Protein AF-A0A521DVF9-F1 (afdb_monomer)

Mean predicted aligned error: 8.9 Å

Sequence (93 aa):
MESVALAELLVKNPESLKLQVLLHKEDDFALYKSRLKGCSGRGKSGGLRLIWGVYDQALIFVRLYSKSEFSNIPVHELLDNLLNCLEEENQDE

pLDDT: mean 73.29, std 10.91, range [45.22, 88.75]

Solvent-accessible surface area (backbone atoms only — not comparable to full-atom values): 5579 Å² total; per-residue (Å²): 111,74,70,56,58,51,50,54,45,40,54,77,40,55,84,72,50,92,51,56,42,83,75,48,75,58,98,60,37,39,35,35,40,33,60,43,77,83,52,82,83,78,34,86,95,71,18,36,36,38,36,34,34,35,45,82,80,39,76,4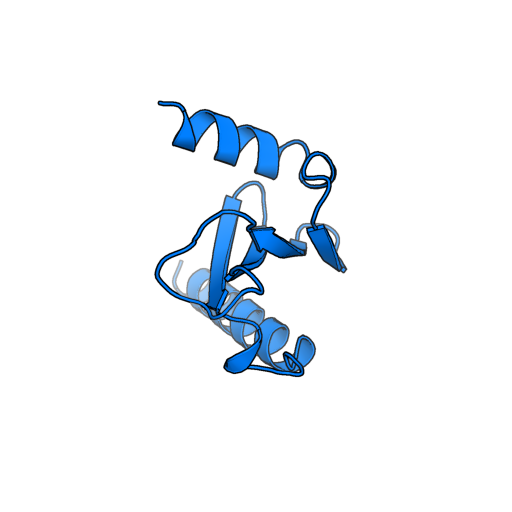4,83,73,44,77,45,32,61,88,81,46,89,70,79,64,60,64,64,57,45,54,55,48,52,53,54,56,55,57,63,67,70,79,115

Nearest PDB structures (foldseek):
  6q4w-assembly1_A  TM=5.376E-01  e=1.606E+00  Leishmania mexicana MHOM/GT/2001/U1103
  7ywx-assembly1_L  TM=4.056E-01  e=1.243E+00  Homo sapiens
  2ckq-assembly1_A  TM=5.186E-01  e=2.855E+00  Homo sapiens
  4lmg-assembly1_A  TM=2.442E-01  e=5.080E-01  Saccharomyces cerevisiae S288C

Organism: NCBI:txid223788

Secondary structure (DSSP, 8-state):
-HHHHHHHHHHH-GGG-TTEEEEEE-SSEEEEEEEE---TTSSSSS-EEEEEEEETTEEEEEEEEETTT-SS--HHHHHHHHHHHHHHHTT--

Foldseek 3Di:
DVVVVVLLCCLVCVVVQPAKDWPDDDDQKTKIKGFDPPPPPAEDPGGKIWIWMGGNSDIGGQDIGYCVVDVDDPSVVSVVVVVVVVVVVVVVD

Radius of gyration: 14.2 Å; Cα contacts (8 Å, |Δi|>4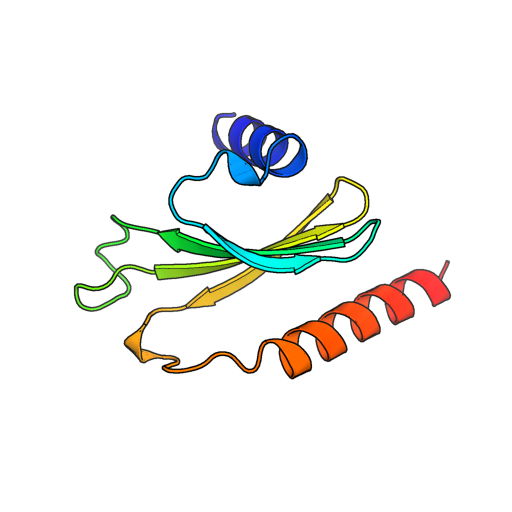): 120; chains: 1; bounding box: 29×31×44 Å

Structure (mmCIF, N/CA/C/O backbone):
data_AF-A0A521DVF9-F1
#
_entry.id   AF-A0A521DVF9-F1
#
loop_
_atom_site.group_PDB
_atom_sit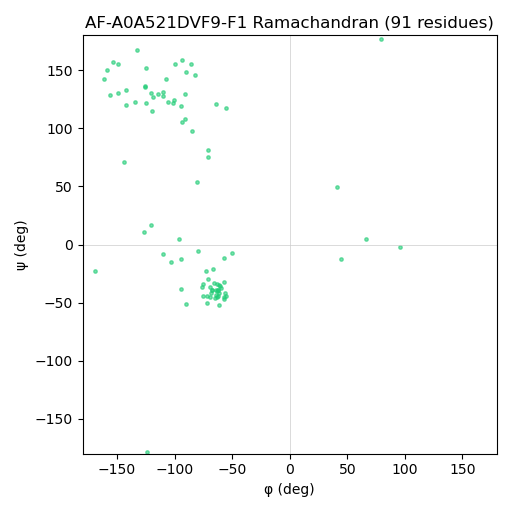e.id
_atom_site.type_symbol
_atom_site.label_atom_id
_atom_site.label_alt_id
_atom_site.label_comp_id
_atom_site.label_asym_id
_atom_site.label_entity_id
_atom_site.label_seq_id
_atom_site.pdbx_PDB_ins_code
_atom_site.Cartn_x
_atom_site.Cartn_y
_atom_site.Cartn_z
_atom_site.occupancy
_atom_site.B_iso_or_equiv
_atom_site.auth_seq_id
_atom_site.auth_comp_id
_atom_site.auth_asym_id
_atom_site.auth_atom_id
_atom_site.pdbx_PDB_model_num
ATOM 1 N N . MET A 1 1 ? -4.518 20.238 -0.872 1.00 52.22 1 MET A N 1
ATOM 2 C CA . MET A 1 1 ? -5.943 19.862 -1.006 1.00 52.22 1 MET A CA 1
ATOM 3 C C . MET A 1 1 ? -6.102 18.555 -1.769 1.00 52.22 1 MET A C 1
ATOM 5 O O . MET A 1 1 ? -6.650 17.630 -1.194 1.00 52.22 1 MET A O 1
ATOM 9 N N . GLU A 1 2 ? -5.572 18.421 -2.989 1.00 53.28 2 GLU A N 1
ATOM 10 C CA . GLU A 1 2 ? -5.709 17.179 -3.780 1.00 53.28 2 GLU A CA 1
ATOM 11 C C . GLU A 1 2 ? -5.078 15.934 -3.125 1.00 53.28 2 GLU A C 1
ATOM 13 O O . GLU A 1 2 ? -5.630 14.842 -3.215 1.00 53.28 2 GLU A O 1
ATOM 18 N N . SER A 1 3 ? -3.961 16.093 -2.406 1.00 55.91 3 SER A N 1
ATOM 19 C CA . SER A 1 3 ? -3.281 14.994 -1.701 1.00 55.91 3 SER A CA 1
ATOM 20 C C . SER A 1 3 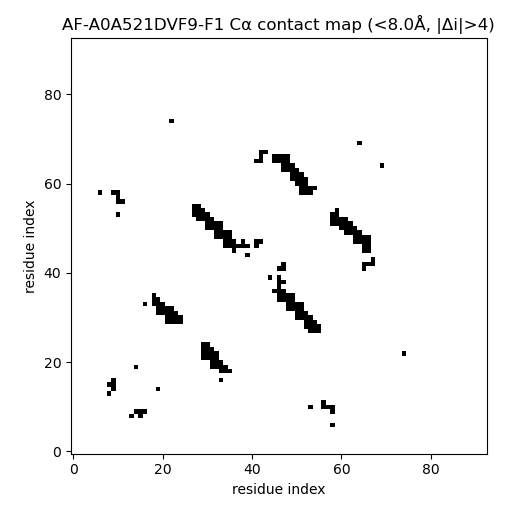? -4.097 14.391 -0.552 1.00 55.91 3 SER A C 1
ATOM 22 O O . SER A 1 3 ? -4.013 13.189 -0.318 1.00 55.91 3 SER A O 1
ATOM 24 N N . VAL A 1 4 ? -4.901 15.204 0.141 1.00 64.31 4 VAL A N 1
ATOM 25 C CA . VAL A 1 4 ? -5.743 14.765 1.269 1.00 64.31 4 VAL A CA 1
ATOM 26 C C . VAL A 1 4 ? -6.956 13.997 0.752 1.00 64.31 4 VAL A C 1
ATOM 28 O O . VAL A 1 4 ? -7.228 12.898 1.221 1.00 64.31 4 VAL A O 1
ATOM 31 N N . ALA A 1 5 ? -7.610 14.508 -0.295 1.00 68.75 5 ALA A N 1
ATOM 32 C CA . ALA A 1 5 ? -8.735 13.826 -0.934 1.00 68.75 5 ALA A CA 1
ATOM 33 C C . ALA A 1 5 ? -8.339 12.448 -1.498 1.00 68.75 5 ALA A C 1
ATOM 35 O O . ALA A 1 5 ? -9.120 11.501 -1.434 1.00 68.75 5 ALA A O 1
ATOM 36 N N . LEU A 1 6 ? -7.112 12.314 -2.017 1.00 66.12 6 LEU A N 1
ATOM 37 C CA . LEU A 1 6 ? -6.586 11.029 -2.480 1.00 66.12 6 LEU A CA 1
ATOM 38 C C . LEU A 1 6 ? -6.336 10.048 -1.325 1.00 66.12 6 LEU A C 1
ATOM 40 O O . LEU A 1 6 ? -6.647 8.867 -1.462 1.00 66.12 6 LEU A O 1
ATOM 44 N N . ALA A 1 7 ? -5.790 10.520 -0.202 1.00 67.69 7 ALA A N 1
ATOM 45 C CA . ALA A 1 7 ? -5.565 9.690 0.980 1.00 67.69 7 ALA A CA 1
ATOM 46 C C . ALA A 1 7 ? -6.891 9.194 1.580 1.00 67.69 7 ALA A C 1
ATOM 48 O O . ALA A 1 7 ? -7.032 8.007 1.858 1.00 67.69 7 ALA A O 1
ATOM 49 N N . GLU A 1 8 ? -7.898 10.064 1.684 1.00 74.00 8 GLU A N 1
ATOM 50 C CA . GLU A 1 8 ? -9.240 9.682 2.142 1.00 74.00 8 GLU A CA 1
ATOM 51 C C . GLU A 1 8 ? -9.916 8.676 1.204 1.00 74.00 8 GLU A C 1
ATOM 53 O O . GLU A 1 8 ? -10.568 7.735 1.659 1.00 74.00 8 GLU A O 1
ATOM 58 N N . LEU A 1 9 ? -9.759 8.856 -0.113 1.00 74.44 9 LEU A N 1
ATOM 59 C CA . LEU A 1 9 ? -10.257 7.905 -1.104 1.00 74.44 9 LEU A CA 1
ATOM 60 C C . LEU A 1 9 ? -9.596 6.533 -0.925 1.00 74.44 9 LEU A C 1
ATOM 62 O O . LEU A 1 9 ? -10.279 5.516 -1.005 1.00 74.44 9 LEU A O 1
ATOM 66 N N . LEU A 1 10 ? -8.287 6.512 -0.667 1.00 73.06 10 LEU A N 1
ATOM 67 C CA . LEU A 1 10 ? -7.510 5.290 -0.479 1.00 73.06 10 LEU A CA 1
ATOM 68 C C . LEU A 1 10 ? -7.872 4.532 0.793 1.00 73.06 10 LEU A C 1
ATOM 70 O O . LEU A 1 10 ? -7.952 3.309 0.756 1.00 73.06 10 LEU A O 1
ATOM 74 N N . VAL A 1 11 ? -8.133 5.244 1.887 1.00 78.06 11 VAL A N 1
ATOM 75 C CA . VAL A 1 11 ? -8.626 4.641 3.132 1.00 78.06 11 VAL A CA 1
ATOM 76 C C . VAL A 1 11 ? -10.017 4.038 2.926 1.00 78.06 11 VAL A C 1
ATOM 78 O O . VAL A 1 11 ? -10.267 2.904 3.321 1.00 78.06 11 VAL A O 1
ATOM 81 N N . LYS A 1 12 ? -10.929 4.773 2.274 1.00 80.56 12 LYS A N 1
ATOM 82 C CA . LYS A 1 12 ? -12.325 4.335 2.092 1.00 80.56 12 LYS A CA 1
ATOM 83 C C . LYS A 1 12 ? -12.490 3.256 1.028 1.00 80.56 12 LYS A C 1
ATOM 85 O O . LYS A 1 12 ? -13.390 2.432 1.123 1.00 80.56 12 LYS A O 1
ATOM 90 N N . ASN A 1 13 ? -11.674 3.303 -0.019 1.00 77.69 13 ASN A N 1
ATOM 91 C CA . ASN A 1 13 ? -11.759 2.422 -1.176 1.00 77.69 13 ASN A CA 1
ATOM 92 C C . ASN A 1 13 ? -10.351 2.096 -1.674 1.00 77.69 13 ASN A C 1
ATOM 94 O O . ASN A 1 13 ? -9.967 2.568 -2.753 1.00 77.69 13 ASN A O 1
ATOM 98 N N . PRO A 1 14 ? -9.577 1.283 -0.936 1.00 70.12 14 PRO A N 1
ATOM 99 C CA . PRO A 1 14 ? -8.230 0.942 -1.354 1.00 70.12 14 PRO A CA 1
ATOM 100 C C . PRO A 1 14 ? -8.256 0.355 -2.765 1.00 70.12 14 PRO A C 1
ATOM 102 O O . PRO A 1 14 ? -7.513 0.827 -3.613 1.00 70.12 14 PRO A O 1
ATOM 105 N N . GLU A 1 15 ? -9.181 -0.558 -3.089 1.00 70.56 15 GLU A N 1
ATOM 106 C CA . GLU A 1 15 ? -9.353 -1.193 -4.419 1.00 70.56 15 GLU A CA 1
ATOM 107 C C . GLU A 1 15 ? -9.586 -0.233 -5.604 1.00 70.56 15 GLU A C 1
ATOM 109 O O . GLU A 1 15 ? -9.502 -0.636 -6.765 1.00 70.56 15 GLU A O 1
ATOM 114 N N . SER A 1 16 ? -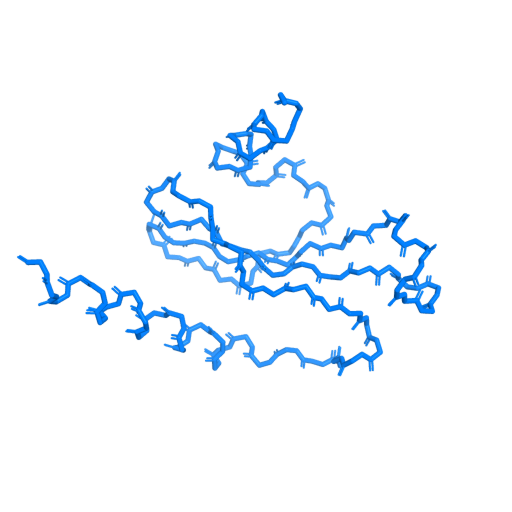9.848 1.053 -5.352 1.00 68.19 16 SER A N 1
ATOM 115 C CA . SER A 1 16 ? -10.030 2.051 -6.412 1.00 68.19 16 SER A CA 1
ATOM 116 C C . SER A 1 16 ? -8.754 2.320 -7.224 1.00 68.19 16 SER A C 1
ATOM 118 O O . SER A 1 16 ? -8.826 2.775 -8.374 1.00 68.19 16 SER A O 1
ATOM 120 N N . LEU A 1 17 ? -7.572 2.001 -6.684 1.00 67.44 17 LEU A N 1
ATOM 121 C CA . LEU A 1 17 ? -6.305 2.197 -7.379 1.00 67.44 17 LEU A CA 1
ATOM 122 C C . LEU A 1 17 ? -6.013 0.999 -8.299 1.00 67.44 17 LEU A C 1
ATOM 124 O O . LEU A 1 17 ? -5.433 -0.007 -7.906 1.00 67.44 17 LEU A O 1
ATOM 128 N N . LYS A 1 18 ? -6.340 1.148 -9.591 1.00 64.31 18 LYS A N 1
ATOM 129 C CA . LYS A 1 18 ? -6.176 0.138 -10.669 1.00 64.31 18 LYS A CA 1
ATOM 130 C C . LYS A 1 18 ? -4.791 -0.532 -10.801 1.00 64.31 18 LYS A C 1
ATOM 132 O O . LYS A 1 18 ? -4.625 -1.409 -11.644 1.00 64.31 18 LYS A O 1
ATOM 137 N N . LEU A 1 19 ? -3.771 -0.086 -10.071 1.00 65.56 19 LEU A N 1
ATOM 138 C CA . LEU A 1 19 ? -2.378 -0.534 -10.199 1.00 65.56 19 LEU A CA 1
ATOM 139 C C . LEU A 1 19 ? -1.810 -1.147 -8.916 1.00 65.56 19 LEU A C 1
ATOM 141 O O . LEU A 1 19 ? -0.583 -1.254 -8.796 1.00 65.56 19 LEU A O 1
ATOM 145 N N . GLN A 1 20 ? -2.672 -1.520 -7.975 1.00 75.00 20 GLN A N 1
ATOM 146 C CA . GLN A 1 20 ? -2.265 -2.134 -6.722 1.00 75.00 20 GLN A CA 1
ATOM 147 C C . GLN A 1 20 ? -2.413 -3.651 -6.721 1.00 75.00 20 GLN A C 1
ATOM 149 O O . GLN A 1 20 ? -3.202 -4.232 -7.460 1.00 75.00 20 GLN A O 1
ATOM 154 N N . VAL A 1 21 ? -1.621 -4.280 -5.868 1.00 83.19 21 VAL A N 1
ATOM 155 C CA . VAL A 1 21 ? -1.668 -5.703 -5.560 1.00 83.19 21 VAL A CA 1
ATOM 156 C C . VAL A 1 21 ? -1.831 -5.814 -4.054 1.00 83.19 21 VAL A C 1
ATOM 158 O O . VAL A 1 21 ? -0.976 -5.299 -3.332 1.00 83.19 21 VAL A O 1
ATOM 161 N N . LEU A 1 22 ? -2.896 -6.472 -3.596 1.00 85.94 22 LEU A N 1
ATOM 162 C CA . LEU A 1 22 ? -3.048 -6.846 -2.193 1.00 85.94 22 LEU A CA 1
ATOM 163 C C . LEU A 1 22 ? -1.941 -7.845 -1.836 1.00 85.94 22 LEU A C 1
ATOM 165 O O . LEU A 1 22 ? -1.797 -8.881 -2.485 1.00 85.94 22 LEU A O 1
ATOM 169 N N . LEU A 1 23 ? -1.118 -7.490 -0.857 1.00 85.69 23 LEU A N 1
ATOM 170 C CA . LEU A 1 23 ? -0.034 -8.328 -0.356 1.00 85.69 23 LEU A CA 1
ATOM 171 C C . LEU A 1 23 ? -0.477 -9.150 0.852 1.00 85.69 23 LEU A C 1
ATOM 173 O O . LEU A 1 23 ? -0.064 -10.298 0.979 1.00 85.69 23 LEU A O 1
ATOM 177 N N . HIS A 1 24 ? -1.292 -8.552 1.720 1.00 86.19 24 HIS A N 1
ATOM 178 C CA . HIS A 1 24 ? -1.777 -9.163 2.949 1.00 86.19 24 HIS A CA 1
ATOM 179 C C . HIS A 1 24 ? -3.055 -8.460 3.425 1.00 86.19 24 HIS A C 1
ATOM 181 O O . HIS A 1 24 ? -3.224 -7.267 3.159 1.00 86.19 24 HIS A O 1
ATOM 187 N N . LYS A 1 25 ? -3.940 -9.191 4.107 1.00 84.31 25 LYS A N 1
ATOM 188 C CA . LYS A 1 25 ? -5.163 -8.656 4.703 1.00 84.31 25 LYS A CA 1
ATOM 189 C C . LYS A 1 25 ? -5.543 -9.434 5.963 1.00 84.31 25 LYS A C 1
ATOM 191 O O . LYS A 1 25 ? -5.673 -10.653 5.889 1.00 84.31 25 LYS A O 1
ATOM 196 N N . GLU A 1 26 ? -5.814 -8.690 7.021 1.00 83.50 26 GLU A N 1
ATOM 197 C CA . GLU A 1 26 ? -6.488 -9.084 8.258 1.00 83.50 26 GLU A CA 1
ATOM 198 C C . GLU A 1 26 ? -7.700 -8.156 8.487 1.00 83.50 26 GLU A C 1
ATOM 200 O O . GLU A 1 26 ? -8.034 -7.347 7.613 1.00 83.50 26 GLU A O 1
ATOM 205 N N . ASP A 1 27 ? -8.440 -8.335 9.582 1.00 79.75 27 ASP A N 1
ATOM 206 C CA . ASP A 1 27 ? -9.759 -7.709 9.768 1.00 79.75 27 ASP A CA 1
ATOM 207 C C . ASP A 1 27 ? -9.704 -6.170 9.794 1.00 79.75 27 ASP A C 1
ATOM 209 O O . ASP A 1 27 ? -10.553 -5.505 9.193 1.00 79.75 27 ASP A O 1
ATOM 213 N N . ASP A 1 28 ? -8.679 -5.606 10.423 1.00 82.69 28 ASP A N 1
ATOM 214 C CA . ASP A 1 28 ? -8.423 -4.172 10.595 1.00 82.69 28 ASP A CA 1
ATOM 215 C C . ASP A 1 28 ? -7.226 -3.662 9.775 1.00 82.69 28 ASP A C 1
ATOM 217 O O . ASP A 1 28 ? -7.027 -2.448 9.656 1.00 82.69 28 ASP A O 1
ATOM 221 N N . PHE A 1 29 ? -6.466 -4.573 9.160 1.00 84.06 29 PHE A N 1
ATOM 222 C CA . PHE A 1 29 ? -5.232 -4.271 8.449 1.00 84.06 29 PHE A CA 1
ATOM 223 C C . PHE A 1 29 ? -5.219 -4.785 7.005 1.00 84.06 29 PHE A C 1
ATOM 225 O O . PHE A 1 29 ? -5.553 -5.929 6.708 1.00 84.06 29 PHE A O 1
ATOM 232 N N . ALA A 1 30 ? -4.740 -3.970 6.067 1.00 87.88 30 ALA A N 1
ATOM 233 C CA . ALA A 1 30 ? -4.466 -4.423 4.706 1.00 87.88 30 ALA A CA 1
ATOM 234 C C . ALA A 1 30 ? -3.208 -3.774 4.137 1.00 87.88 30 ALA A C 1
ATOM 236 O O . ALA A 1 30 ? -3.067 -2.555 4.175 1.00 87.88 30 ALA A O 1
ATOM 237 N N . LEU A 1 31 ? -2.327 -4.579 3.538 1.00 88.12 31 LEU A N 1
ATOM 238 C CA . LEU A 1 31 ? -1.085 -4.131 2.914 1.00 88.12 31 LEU A CA 1
ATOM 239 C C . LEU A 1 31 ? -1.163 -4.255 1.392 1.00 88.12 31 LEU A C 1
ATOM 241 O O . LEU A 1 31 ? -1.473 -5.314 0.844 1.00 88.12 31 LEU A O 1
ATOM 245 N N . TYR A 1 32 ? -0.785 -3.192 0.694 1.00 88.06 32 TYR A N 1
ATOM 246 C CA . TYR A 1 32 ? -0.849 -3.080 -0.754 1.00 88.06 32 TYR A CA 1
ATOM 247 C C . TYR A 1 32 ? 0.509 -2.723 -1.352 1.00 88.06 32 TYR A C 1
ATOM 249 O O . TYR A 1 32 ? 1.340 -2.023 -0.771 1.00 88.06 32 TYR A O 1
ATOM 257 N N . LYS A 1 33 ? 0.707 -3.159 -2.596 1.00 86.69 33 LYS A N 1
ATOM 258 C CA . LYS A 1 33 ? 1.808 -2.733 -3.457 1.00 86.69 33 LYS A CA 1
ATOM 259 C C . LYS A 1 33 ? 1.273 -2.076 -4.712 1.00 86.69 33 LYS A C 1
ATOM 261 O O . LYS A 1 33 ? 0.733 -2.766 -5.571 1.00 86.69 33 LYS A O 1
ATOM 266 N N . SER A 1 34 ? 1.536 -0.788 -4.883 1.00 85.62 34 SER A N 1
ATOM 267 C CA . SER A 1 34 ? 1.119 -0.022 -6.061 1.00 85.62 34 SER A CA 1
ATOM 268 C C . SER A 1 34 ? 2.290 0.307 -6.976 1.00 85.62 34 SER A C 1
ATOM 270 O O . SER A 1 34 ? 3.391 0.620 -6.521 1.00 85.62 34 SER A O 1
ATOM 272 N N . ARG A 1 35 ? 2.062 0.272 -8.295 1.00 81.38 35 ARG A N 1
ATOM 273 C CA . ARG A 1 35 ? 3.028 0.783 -9.281 1.00 81.38 35 ARG A CA 1
ATOM 274 C C . ARG A 1 35 ? 2.705 2.229 -9.644 1.00 81.38 35 ARG A C 1
ATOM 276 O O . ARG A 1 35 ? 1.679 2.501 -10.259 1.00 81.38 35 ARG A O 1
ATOM 283 N N . LEU A 1 36 ? 3.641 3.130 -9.369 1.00 79.00 36 LEU A N 1
ATOM 284 C CA . LEU A 1 36 ? 3.558 4.537 -9.741 1.00 79.00 36 LEU A CA 1
ATOM 285 C C . LEU A 1 36 ? 4.265 4.752 -11.086 1.00 79.00 36 LEU A C 1
ATOM 287 O O . LEU A 1 36 ? 5.496 4.704 -11.200 1.00 79.00 36 LEU A O 1
ATOM 291 N N . LYS A 1 37 ? 3.461 4.939 -12.137 1.00 69.69 37 LYS A N 1
ATOM 292 C CA . LYS A 1 37 ? 3.934 5.333 -13.472 1.00 69.69 37 LYS A CA 1
ATOM 293 C C . LYS A 1 37 ? 4.121 6.856 -13.502 1.00 69.69 37 LYS A C 1
ATOM 295 O O . LYS A 1 37 ? 3.353 7.570 -12.876 1.00 69.69 37 LYS A O 1
ATOM 300 N N . GLY A 1 38 ? 5.119 7.350 -14.236 1.00 60.44 38 GLY A N 1
ATOM 301 C CA . GLY A 1 38 ? 5.317 8.796 -14.438 1.00 60.44 38 GLY A CA 1
ATOM 302 C C . GLY A 1 38 ? 6.316 9.483 -13.499 1.00 60.44 38 GLY A C 1
ATOM 303 O O . GLY A 1 38 ? 6.617 10.651 -13.701 1.00 60.44 38 GLY A O 1
ATOM 304 N N . CYS A 1 39 ? 6.924 8.778 -12.539 1.00 58.62 39 CYS A N 1
ATOM 305 C CA . CYS A 1 39 ? 8.042 9.312 -11.743 1.00 58.62 39 CYS A CA 1
ATOM 306 C C . CYS A 1 39 ? 9.382 9.212 -12.506 1.00 58.62 39 CYS A C 1
ATOM 308 O O . CYS A 1 39 ? 10.347 8.606 -12.026 1.00 58.62 39 CYS A O 1
ATOM 310 N N . SER A 1 40 ? 9.430 9.743 -13.731 1.00 49.97 40 SER A N 1
ATOM 311 C CA . SER A 1 40 ? 10.606 9.767 -14.611 1.00 49.97 40 SER A CA 1
ATOM 312 C C . SER A 1 40 ? 11.664 10.738 -14.080 1.00 49.97 40 SER A C 1
ATOM 314 O O . SER A 1 40 ? 11.822 11.849 -14.565 1.00 49.97 40 SER A O 1
ATOM 316 N N . GLY A 1 41 ? 12.358 10.313 -13.029 1.00 53.47 41 GLY A N 1
ATOM 317 C CA . GLY A 1 41 ? 13.456 11.053 -12.404 1.00 53.47 41 GLY A CA 1
ATOM 318 C C . GLY A 1 41 ? 14.250 10.223 -11.393 1.00 53.47 41 GLY A C 1
ATOM 319 O O . GLY A 1 41 ? 15.417 10.512 -11.159 1.00 53.47 41 GLY A O 1
ATOM 320 N N . ARG A 1 42 ? 13.660 9.151 -10.835 1.00 53.94 42 ARG A N 1
ATOM 321 C CA . ARG A 1 42 ? 14.311 8.280 -9.831 1.00 53.94 42 ARG A CA 1
ATOM 322 C C . ARG A 1 42 ? 14.328 6.779 -10.163 1.00 53.94 42 ARG A C 1
ATOM 324 O O . ARG A 1 42 ? 14.692 5.974 -9.318 1.00 53.94 42 ARG A O 1
ATOM 331 N N . GLY A 1 43 ? 13.974 6.367 -11.382 1.00 50.56 43 GLY A N 1
ATOM 332 C CA . GLY A 1 43 ? 14.036 4.953 -11.772 1.00 50.56 43 GLY A CA 1
ATOM 333 C C . GLY A 1 43 ? 14.169 4.764 -13.278 1.00 50.56 43 GLY A C 1
ATOM 334 O O . GLY A 1 43 ? 13.377 5.312 -14.042 1.00 50.56 43 GLY A O 1
ATOM 335 N N . LYS A 1 44 ? 15.158 3.974 -13.717 1.00 53.50 44 LYS A N 1
ATOM 336 C CA . LYS A 1 44 ? 15.303 3.564 -15.125 1.00 53.50 44 LYS A CA 1
ATOM 337 C C . LYS A 1 44 ? 14.005 2.895 -15.591 1.00 53.50 44 LYS A C 1
ATOM 339 O O . LYS A 1 44 ? 13.639 1.884 -15.004 1.00 53.50 44 LYS A O 1
ATOM 344 N N . SER A 1 45 ? 13.329 3.488 -16.584 1.00 58.41 45 SER A N 1
ATOM 345 C CA . SER A 1 45 ? 12.189 3.013 -17.414 1.00 58.41 45 SER A CA 1
ATOM 346 C C . SER A 1 45 ? 10.979 2.294 -16.765 1.00 58.41 45 SER A C 1
ATOM 348 O O . SER A 1 45 ? 9.945 2.140 -17.412 1.00 58.41 45 SER A O 1
ATOM 350 N N . GLY A 1 46 ? 11.038 1.871 -15.500 1.00 58.97 46 GLY A N 1
ATOM 351 C CA . GLY A 1 46 ? 10.085 0.960 -14.863 1.00 58.97 46 GLY A CA 1
ATOM 352 C C . GLY A 1 46 ? 9.075 1.615 -13.916 1.00 58.97 46 GLY A C 1
ATOM 353 O O . GLY A 1 46 ? 8.057 0.984 -13.614 1.00 58.97 46 GLY A O 1
ATOM 354 N N . GLY A 1 47 ? 9.304 2.864 -13.502 1.00 73.69 47 GLY A N 1
ATOM 355 C CA . GLY A 1 47 ? 8.511 3.552 -12.474 1.00 73.69 47 GLY A CA 1
ATOM 356 C C . GLY A 1 47 ? 8.886 3.148 -11.043 1.00 73.69 47 GLY A C 1
ATOM 357 O O . GLY A 1 47 ? 9.743 2.284 -10.833 1.00 73.69 47 GLY A O 1
ATOM 358 N N . LEU A 1 48 ? 8.244 3.790 -10.066 1.00 79.25 48 LEU A N 1
ATOM 359 C CA . LEU A 1 48 ? 8.401 3.479 -8.644 1.00 79.25 48 LEU A CA 1
ATOM 360 C C . LEU A 1 48 ? 7.324 2.491 -8.189 1.00 79.25 48 LEU A C 1
ATOM 362 O O . LEU A 1 48 ? 6.277 2.329 -8.820 1.00 79.25 48 LEU A O 1
ATOM 366 N N . ARG A 1 49 ? 7.603 1.810 -7.089 1.00 82.50 49 ARG A N 1
ATOM 367 C CA . ARG A 1 49 ? 6.702 0.908 -6.387 1.00 82.50 49 ARG A CA 1
ATOM 368 C C . ARG A 1 49 ? 6.522 1.443 -4.976 1.00 82.50 49 ARG A C 1
ATOM 370 O O . ARG A 1 49 ? 7.506 1.768 -4.316 1.00 82.50 49 ARG A O 1
ATOM 377 N N . LEU A 1 50 ? 5.272 1.546 -4.554 1.00 85.06 50 LEU A N 1
ATOM 378 C CA . LEU A 1 50 ? 4.887 1.981 -3.222 1.00 85.06 50 LEU A CA 1
ATOM 379 C C . LEU A 1 50 ? 4.319 0.787 -2.462 1.00 85.06 50 LEU A C 1
ATOM 381 O O . LEU A 1 50 ? 3.415 0.127 -2.970 1.00 85.06 50 LEU A O 1
ATOM 385 N N . ILE A 1 51 ? 4.841 0.543 -1.267 1.00 87.06 51 ILE A N 1
ATOM 386 C CA . ILE A 1 51 ? 4.244 -0.315 -0.250 1.00 87.06 51 ILE A CA 1
ATOM 387 C C . ILE A 1 51 ? 3.566 0.587 0.763 1.00 87.06 51 ILE A C 1
ATOM 389 O O . ILE A 1 51 ? 4.190 1.507 1.298 1.00 87.06 51 ILE A O 1
ATOM 393 N N . TRP A 1 52 ? 2.286 0.340 0.972 1.00 88.75 52 TRP A N 1
ATOM 394 C CA . TRP A 1 52 ? 1.434 1.125 1.847 1.00 88.75 52 TRP A CA 1
ATOM 395 C C . TRP A 1 52 ? 0.365 0.219 2.440 1.00 88.75 52 TRP A C 1
ATOM 397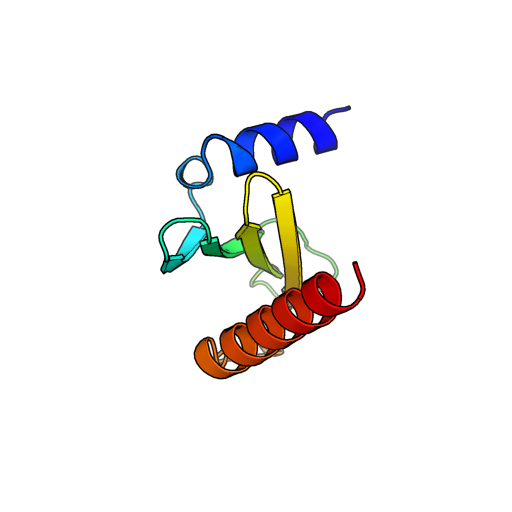 O O . TRP A 1 52 ? 0.046 -0.815 1.854 1.00 88.75 52 TRP A O 1
ATOM 407 N N . GLY A 1 53 ? -0.163 0.594 3.594 1.00 88.25 53 GLY A N 1
ATOM 408 C CA . GLY A 1 53 ? -1.213 -0.151 4.266 1.00 88.25 53 GLY A CA 1
ATOM 409 C C . GLY A 1 53 ? -2.346 0.741 4.743 1.00 88.25 53 GLY A C 1
ATOM 410 O O . GLY A 1 53 ? -2.224 1.967 4.750 1.00 88.25 53 GLY A O 1
ATOM 411 N N . VAL A 1 54 ? -3.444 0.103 5.124 1.00 87.06 54 VAL A N 1
ATOM 412 C CA . VAL A 1 54 ? -4.546 0.710 5.869 1.00 87.06 54 VAL A CA 1
ATOM 413 C C . VAL A 1 54 ? -4.660 -0.046 7.188 1.00 87.06 54 VAL A C 1
ATOM 415 O O . VAL A 1 54 ? -4.729 -1.270 7.144 1.00 87.06 54 VAL A O 1
ATOM 418 N N . TYR A 1 55 ? -4.642 0.664 8.314 1.00 85.06 55 TYR A N 1
ATOM 419 C CA . TYR A 1 55 ? -4.819 0.126 9.669 1.00 85.06 55 TYR A CA 1
ATOM 420 C C . TYR A 1 55 ? -5.792 1.028 10.419 1.00 85.06 55 TYR A C 1
ATOM 422 O O . TYR A 1 55 ? -5.542 2.228 10.461 1.00 85.06 55 TYR A O 1
ATOM 430 N N . ASP A 1 56 ? -6.900 0.496 10.934 1.00 82.31 56 ASP A N 1
ATOM 431 C CA . ASP A 1 56 ? -7.929 1.257 11.669 1.00 82.31 56 ASP A CA 1
ATOM 432 C C . ASP A 1 56 ? -8.254 2.640 11.052 1.00 82.31 56 ASP A C 1
ATOM 434 O O . ASP A 1 56 ? -8.226 3.691 11.687 1.00 82.31 56 ASP A O 1
ATOM 438 N N . GLN A 1 57 ? -8.509 2.657 9.738 1.00 78.31 57 GLN A N 1
ATOM 439 C CA . GLN A 1 57 ? -8.797 3.867 8.944 1.00 78.31 57 GLN A CA 1
ATOM 440 C C . GLN A 1 57 ? -7.636 4.872 8.795 1.00 78.31 57 GLN A C 1
ATOM 442 O O . GLN A 1 57 ? -7.799 5.920 8.166 1.00 78.31 57 GLN A O 1
ATOM 447 N N . ALA A 1 58 ? -6.445 4.555 9.288 1.00 79.31 58 ALA A N 1
ATOM 448 C CA . ALA A 1 58 ? -5.218 5.286 9.017 1.00 79.31 58 ALA A CA 1
ATOM 449 C C . ALA A 1 58 ? -4.505 4.726 7.779 1.00 79.31 58 ALA A C 1
ATOM 451 O O . ALA A 1 58 ? -4.558 3.532 7.483 1.00 79.31 58 ALA A O 1
ATOM 452 N N . LEU A 1 59 ? -3.810 5.601 7.047 1.00 82.12 59 LEU A N 1
ATOM 453 C CA . LEU A 1 59 ? -2.984 5.216 5.906 1.00 82.12 59 LEU A CA 1
ATOM 454 C C . LEU A 1 59 ? -1.513 5.184 6.322 1.00 82.12 59 LEU A C 1
ATOM 456 O O . LEU A 1 59 ? -0.958 6.202 6.732 1.00 82.12 59 LEU A O 1
ATOM 460 N N . ILE A 1 60 ? -0.871 4.031 6.159 1.00 83.88 60 ILE A N 1
ATOM 461 C CA . ILE A 1 60 ? 0.521 3.815 6.550 1.00 83.88 60 ILE A CA 1
ATOM 462 C C . ILE A 1 60 ? 1.397 3.776 5.300 1.00 83.88 60 ILE A C 1
ATOM 464 O O . ILE A 1 60 ? 1.210 2.944 4.409 1.00 83.88 60 ILE A O 1
ATOM 468 N N . PHE A 1 61 ? 2.392 4.659 5.234 1.00 80.75 61 PHE A N 1
ATOM 469 C CA . PHE A 1 61 ? 3.410 4.629 4.187 1.00 80.75 61 PHE A CA 1
ATOM 470 C C . PHE A 1 61 ? 4.593 3.790 4.645 1.00 80.75 61 PHE A C 1
ATOM 472 O O . PHE A 1 61 ? 5.379 4.227 5.477 1.00 80.75 61 PHE A O 1
ATOM 479 N N . VAL A 1 62 ? 4.751 2.606 4.057 1.00 83.94 62 VAL A N 1
ATOM 480 C CA . VAL A 1 62 ? 5.816 1.691 4.476 1.00 83.94 62 VAL A CA 1
ATOM 481 C C . VAL A 1 62 ? 7.090 1.932 3.677 1.00 83.94 62 VAL A C 1
ATOM 483 O O . VAL A 1 62 ? 8.169 2.093 4.241 1.00 83.94 62 VAL A O 1
ATOM 486 N N . ARG A 1 63 ? 7.005 1.957 2.337 1.00 83.75 63 ARG A N 1
ATOM 487 C CA . ARG A 1 63 ? 8.214 2.108 1.510 1.00 83.75 63 ARG A CA 1
ATOM 488 C C . ARG A 1 63 ? 7.953 2.556 0.083 1.00 83.75 63 ARG A C 1
ATOM 490 O O . ARG A 1 63 ? 7.068 2.038 -0.586 1.00 83.75 63 ARG A O 1
ATOM 497 N N . LEU A 1 64 ? 8.832 3.406 -0.441 1.00 82.81 64 LEU A N 1
ATOM 498 C CA . LEU A 1 64 ? 8.919 3.738 -1.864 1.00 82.81 64 LEU A CA 1
ATOM 499 C C . LEU A 1 64 ? 10.253 3.240 -2.433 1.00 82.81 64 LEU A C 1
ATOM 501 O O . LEU A 1 64 ? 11.303 3.510 -1.857 1.00 82.81 64 LEU A O 1
ATOM 505 N N . TYR A 1 65 ? 10.226 2.515 -3.552 1.00 80.81 65 TYR A N 1
ATOM 506 C CA . TYR A 1 65 ? 11.436 1.953 -4.163 1.00 80.81 65 TYR A CA 1
ATOM 507 C C . TYR A 1 65 ? 11.282 1.740 -5.676 1.00 80.81 65 TYR A C 1
ATOM 509 O O . TYR A 1 65 ? 10.182 1.624 -6.213 1.00 80.81 65 TYR A O 1
ATOM 517 N N . SER A 1 66 ? 12.389 1.684 -6.402 1.00 78.56 66 SER A N 1
ATOM 518 C CA . SER A 1 66 ? 12.458 1.342 -7.822 1.00 78.56 66 SER A CA 1
ATOM 519 C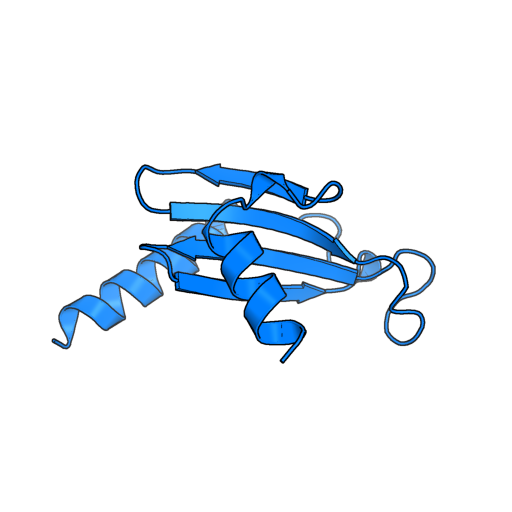 C . SER A 1 66 ? 12.533 -0.174 -8.029 1.00 78.56 66 SER A C 1
ATOM 521 O O . SER A 1 66 ? 13.017 -0.929 -7.188 1.00 78.56 66 SER A O 1
ATOM 523 N N . LYS A 1 67 ? 12.096 -0.658 -9.200 1.00 75.12 67 LYS A N 1
ATOM 524 C CA . LYS A 1 67 ? 12.192 -2.092 -9.544 1.00 75.12 67 LYS A CA 1
ATOM 525 C C . LYS A 1 67 ? 13.631 -2.632 -9.479 1.00 75.12 67 LYS A C 1
ATOM 527 O O . LYS A 1 67 ? 13.807 -3.811 -9.200 1.00 75.12 67 LYS A O 1
ATOM 532 N N . SER A 1 68 ? 14.626 -1.801 -9.783 1.00 73.25 68 SER A N 1
ATOM 533 C CA . SER A 1 68 ? 16.043 -2.182 -9.776 1.00 73.25 68 SER A CA 1
ATOM 534 C C . SER A 1 68 ? 16.626 -2.359 -8.378 1.00 73.25 68 SER A C 1
ATOM 536 O O . SER A 1 68 ? 17.622 -3.057 -8.250 1.00 73.25 68 SER A O 1
ATOM 538 N N . GLU A 1 69 ? 16.032 -1.743 -7.354 1.00 70.88 69 GLU A N 1
ATOM 539 C CA . GLU A 1 69 ? 16.520 -1.865 -5.975 1.00 70.88 69 GLU A CA 1
ATOM 540 C C . GLU A 1 69 ? 16.149 -3.216 -5.358 1.00 70.88 69 GLU A C 1
ATOM 542 O O . GLU A 1 69 ? 16.951 -3.793 -4.638 1.00 70.88 69 GLU A O 1
ATOM 547 N N . PHE A 1 70 ? 14.961 -3.745 -5.673 1.00 69.94 70 PHE A N 1
ATOM 548 C CA . PHE A 1 70 ? 14.492 -5.027 -5.144 1.00 69.94 70 PHE A CA 1
ATOM 549 C C . PHE A 1 70 ? 13.715 -5.817 -6.200 1.00 69.94 70 PHE A C 1
ATOM 551 O O . PHE A 1 70 ? 12.659 -5.391 -6.695 1.00 69.94 70 PHE A O 1
ATOM 558 N N . SER A 1 71 ? 14.224 -7.008 -6.518 1.00 62.12 71 SER A N 1
ATOM 559 C CA . SER A 1 71 ? 13.549 -7.993 -7.368 1.00 62.12 71 SER A CA 1
ATOM 560 C C . SER A 1 71 ? 12.368 -8.637 -6.634 1.00 62.12 71 SER A C 1
ATOM 562 O O . SER A 1 71 ? 11.274 -8.668 -7.200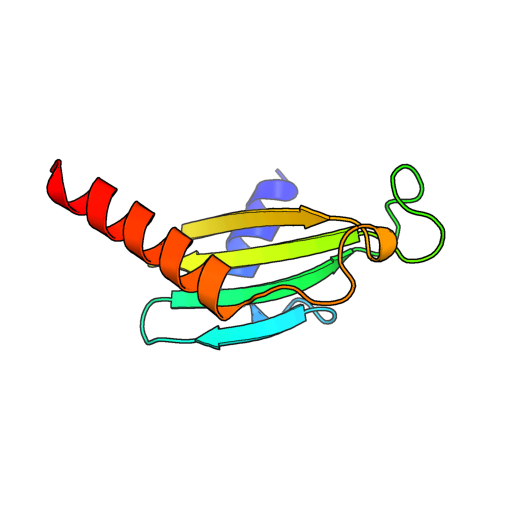 1.00 62.12 71 SER A O 1
ATOM 564 N N . ASN A 1 72 ? 12.564 -9.020 -5.366 1.00 64.31 72 ASN A N 1
ATOM 565 C CA . ASN A 1 72 ? 11.552 -9.551 -4.450 1.00 64.31 72 ASN A CA 1
ATOM 566 C C . ASN A 1 72 ? 11.536 -8.737 -3.149 1.00 64.31 72 ASN A C 1
ATOM 568 O O . ASN A 1 72 ? 12.593 -8.425 -2.608 1.00 64.31 72 ASN A O 1
ATOM 572 N N . ILE A 1 73 ? 10.345 -8.386 -2.658 1.00 65.69 73 ILE A N 1
ATOM 573 C CA . ILE A 1 73 ? 10.190 -7.855 -1.298 1.00 65.69 73 ILE A CA 1
ATOM 574 C C . ILE A 1 73 ? 9.932 -9.052 -0.385 1.00 65.69 73 ILE A C 1
ATOM 576 O O . ILE A 1 73 ? 9.021 -9.822 -0.708 1.00 65.69 73 ILE A O 1
ATOM 580 N N . PRO A 1 74 ? 10.659 -9.208 0.732 1.00 71.38 74 PRO A N 1
ATOM 581 C CA . PRO A 1 74 ? 10.280 -10.145 1.780 1.00 71.38 74 PRO A CA 1
ATOM 582 C C . PRO A 1 74 ? 9.040 -9.593 2.497 1.00 71.38 74 PRO A C 1
ATOM 584 O O . PRO A 1 74 ? 9.137 -8.913 3.509 1.00 71.38 74 PRO A O 1
ATOM 587 N N . VAL A 1 75 ? 7.861 -9.805 1.899 1.00 69.44 75 VAL A N 1
ATOM 588 C CA . VAL A 1 75 ? 6.589 -9.244 2.389 1.00 69.44 75 VAL A CA 1
ATOM 589 C C . VAL A 1 75 ? 6.337 -9.652 3.835 1.00 69.44 75 VAL A C 1
ATOM 591 O O . VAL A 1 75 ? 5.944 -8.797 4.609 1.00 69.44 75 VAL A O 1
ATOM 594 N N . HIS A 1 76 ? 6.619 -10.909 4.190 1.00 71.25 76 HIS A N 1
ATOM 595 C CA . HIS A 1 76 ? 6.456 -11.420 5.552 1.00 71.25 76 HIS A CA 1
ATOM 596 C C . HIS A 1 76 ? 7.337 -10.679 6.562 1.00 71.25 76 HIS A C 1
ATOM 598 O O . HIS A 1 76 ? 6.808 -10.106 7.494 1.00 71.25 76 HIS A O 1
ATOM 604 N N . GLU A 1 77 ? 8.644 -10.564 6.321 1.00 75.62 77 GLU A N 1
ATOM 605 C CA . GLU A 1 77 ? 9.560 -9.844 7.224 1.00 75.62 77 GLU A CA 1
ATOM 606 C C . GLU A 1 77 ? 9.173 -8.365 7.393 1.00 75.62 77 GLU A C 1
ATOM 608 O O . GLU A 1 77 ? 9.281 -7.783 8.467 1.00 75.62 77 GLU A O 1
ATOM 613 N N . LEU A 1 78 ? 8.713 -7.736 6.312 1.00 72.69 78 LEU A N 1
ATOM 614 C CA . LEU A 1 78 ? 8.264 -6.347 6.333 1.00 72.69 78 LEU A CA 1
ATOM 615 C C . LEU A 1 78 ? 6.929 -6.184 7.079 1.00 72.69 78 LEU A C 1
ATOM 617 O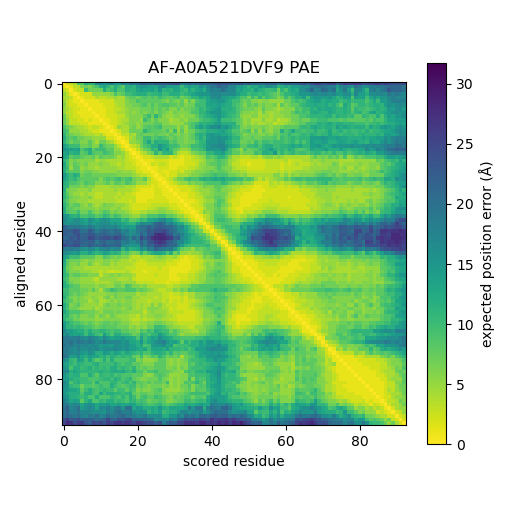 O . LEU A 1 78 ? 6.692 -5.123 7.647 1.00 72.69 78 LEU A O 1
ATOM 621 N N . LEU A 1 79 ? 6.086 -7.219 7.069 1.00 72.56 79 LEU A N 1
ATOM 622 C CA . LEU A 1 79 ? 4.844 -7.296 7.833 1.00 72.56 79 LEU A CA 1
ATOM 623 C C . LEU A 1 79 ? 5.145 -7.489 9.321 1.00 72.56 79 LEU A C 1
ATOM 625 O O . LEU A 1 79 ? 4.678 -6.694 10.123 1.00 72.56 79 LEU A O 1
ATOM 629 N N . ASP A 1 80 ? 5.989 -8.467 9.656 1.00 75.75 80 ASP A N 1
ATOM 630 C CA . ASP A 1 80 ? 6.385 -8.785 11.030 1.00 75.75 80 ASP A CA 1
ATOM 631 C C . ASP A 1 80 ? 7.002 -7.556 11.707 1.00 75.75 80 ASP A C 1
ATOM 633 O O . ASP A 1 80 ? 6.600 -7.171 12.799 1.00 75.75 80 ASP A O 1
ATOM 637 N N . ASN A 1 81 ? 7.923 -6.868 11.022 1.00 77.19 81 ASN A N 1
ATOM 638 C CA . ASN A 1 81 ? 8.519 -5.637 11.542 1.00 77.19 81 ASN A CA 1
ATOM 639 C C . ASN A 1 81 ? 7.486 -4.518 11.741 1.00 77.19 81 ASN A C 1
ATOM 641 O O . ASN A 1 81 ? 7.587 -3.770 12.706 1.00 77.19 81 ASN A O 1
ATOM 645 N N . LEU A 1 82 ? 6.517 -4.376 10.830 1.00 76.00 82 LEU A N 1
ATOM 646 C CA . LEU A 1 82 ? 5.499 -3.332 10.937 1.00 76.00 82 LEU A CA 1
ATOM 647 C C . LEU A 1 82 ? 4.539 -3.606 12.100 1.00 76.00 82 LEU A C 1
ATOM 649 O O . LEU A 1 82 ? 4.249 -2.687 12.858 1.00 76.00 82 LEU A O 1
ATOM 653 N N . LEU A 1 83 ? 4.072 -4.849 12.236 1.00 74.56 83 LEU A N 1
ATOM 654 C CA . LEU A 1 83 ? 3.192 -5.262 13.328 1.00 74.56 83 LEU A CA 1
ATOM 655 C C . LEU A 1 83 ? 3.893 -5.104 14.678 1.00 74.56 83 LEU A C 1
ATOM 657 O O . LEU A 1 83 ? 3.321 -4.486 15.566 1.00 74.56 83 LEU A O 1
ATOM 661 N N . ASN A 1 84 ? 5.157 -5.526 14.792 1.00 78.69 84 ASN A N 1
ATOM 662 C CA . ASN A 1 84 ? 5.941 -5.327 16.013 1.00 78.69 84 ASN A CA 1
ATOM 663 C C . ASN A 1 84 ? 6.027 -3.842 16.402 1.00 78.69 84 ASN A C 1
ATOM 665 O O . ASN A 1 84 ? 5.803 -3.503 17.557 1.00 78.69 84 ASN A O 1
ATOM 669 N N . CYS A 1 85 ? 6.294 -2.940 15.449 1.00 77.94 85 CYS A N 1
ATOM 670 C CA . CYS A 1 85 ? 6.336 -1.504 15.744 1.00 77.94 85 CYS A CA 1
ATOM 671 C C . CYS A 1 85 ? 4.976 -0.946 16.198 1.00 77.94 85 CYS A C 1
ATOM 673 O O . CYS A 1 85 ? 4.936 -0.106 17.091 1.00 77.94 85 CYS A O 1
ATOM 675 N N . LEU A 1 86 ? 3.869 -1.395 15.596 1.00 73.12 86 LEU A N 1
ATOM 676 C CA . LEU A 1 86 ? 2.524 -0.964 15.995 1.00 73.12 86 LEU A CA 1
ATOM 677 C C . LEU A 1 86 ? 2.133 -1.517 17.373 1.00 73.12 86 LEU A C 1
ATOM 679 O O . LEU A 1 86 ? 1.474 -0.827 18.146 1.00 73.12 86 LEU A O 1
ATOM 683 N N . GLU A 1 87 ? 2.529 -2.748 17.694 1.00 74.75 87 GLU A N 1
ATOM 684 C CA . GLU A 1 87 ? 2.309 -3.343 19.015 1.00 74.75 87 GLU A CA 1
ATOM 685 C C . GLU A 1 87 ? 3.130 -2.643 20.104 1.00 74.75 87 GLU A C 1
ATOM 687 O O . GLU A 1 87 ? 2.614 -2.437 21.200 1.00 74.75 87 GLU A O 1
ATOM 692 N N . GLU A 1 88 ? 4.375 -2.253 19.809 1.00 76.94 88 GLU A N 1
ATOM 693 C CA . GLU A 1 88 ? 5.229 -1.485 20.724 1.00 76.94 88 GLU A CA 1
ATOM 694 C C . GLU A 1 88 ? 4.637 -0.098 21.027 1.00 76.94 88 GLU A C 1
ATOM 696 O O . GLU A 1 88 ? 4.557 0.278 22.193 1.00 76.94 88 GLU A O 1
ATOM 701 N N . GLU A 1 89 ? 4.146 0.639 20.018 1.00 62.88 89 GLU A N 1
ATOM 702 C CA . GLU A 1 89 ? 3.518 1.957 20.236 1.00 62.88 89 GLU A CA 1
ATOM 703 C C . GLU A 1 89 ? 2.245 1.882 21.098 1.00 62.88 89 GLU A C 1
ATOM 705 O O . GLU A 1 89 ? 1.991 2.786 21.890 1.00 62.88 89 GLU A O 1
ATOM 710 N N . ASN A 1 90 ? 1.462 0.802 20.995 1.00 59.00 90 ASN A N 1
ATOM 711 C CA . ASN A 1 90 ? 0.228 0.623 21.774 1.00 59.00 90 ASN A CA 1
ATOM 712 C C . ASN A 1 90 ? 0.461 0.151 23.225 1.00 59.00 90 ASN A C 1
ATOM 714 O O . ASN A 1 90 ? -0.502 0.034 23.981 1.00 59.00 90 ASN A O 1
ATOM 718 N N . GLN A 1 91 ? 1.699 -0.164 23.624 1.00 58.50 91 GLN A N 1
ATOM 719 C CA . GLN A 1 91 ? 2.033 -0.569 25.000 1.00 58.50 91 GLN A CA 1
ATOM 720 C C . GLN A 1 91 ? 2.508 0.595 25.883 1.00 58.50 91 GLN A C 1
ATOM 722 O O . GLN A 1 91 ? 2.582 0.431 27.102 1.00 58.50 91 GLN A O 1
ATOM 727 N N . ASP A 1 92 ? 2.813 1.748 25.283 1.00 51.06 92 ASP A N 1
ATOM 728 C CA . ASP A 1 92 ? 3.267 2.961 25.976 1.00 51.06 92 ASP A CA 1
ATOM 729 C C . ASP A 1 92 ? 2.124 3.972 26.268 1.00 51.06 92 ASP A C 1
ATOM 731 O O . ASP A 1 92 ? 2.389 5.051 26.812 1.00 51.06 92 ASP A O 1
ATOM 735 N N . GLU A 1 93 ? 0.862 3.626 25.964 1.00 45.22 93 GLU A N 1
ATOM 736 C CA . GLU A 1 93 ? -0.368 4.337 26.393 1.00 45.22 93 GLU A CA 1
ATOM 737 C C . GLU A 1 93 ? -1.075 3.642 27.572 1.00 45.22 93 GLU A C 1
ATOM 739 O O . GLU A 1 93 ? -1.549 4.373 28.480 1.00 45.22 93 GLU A O 1
#